Protein AF-A0A4V2SN33-F1 (afdb_monomer_lite)

Sequence (88 aa):
MRSTDSRPLALTVHQPWATLIVAGLKPFEWRTWEAPAWAQGRRVVIHASRLDPKAHVLDRLIAQIDCDLGTRGGEGLVVEPALRLLRD

Structure (mmCIF, N/CA/C/O backbone):
data_AF-A0A4V2SN33-F1
#
_entry.id   AF-A0A4V2SN33-F1
#
loop_
_atom_site.group_PDB
_atom_site.id
_atom_site.type_symbol
_atom_site.label_atom_id
_atom_site.label_alt_id
_atom_site.label_comp_id
_atom_site.label_asym_id
_atom_site.label_entity_id
_atom_site.label_seq_id
_atom_site.pdbx_PDB_ins_code
_atom_site.Cartn_x
_atom_site.Cartn_y
_atom_site.Cartn_z
_atom_site.occupancy
_atom_site.B_iso_or_equiv
_atom_site.auth_seq_id
_atom_site.auth_comp_id
_atom_site.auth_asym_id
_atom_site.auth_atom_id
_atom_site.pdbx_PDB_model_num
ATOM 1 N N . MET A 1 1 ? -13.411 -17.411 21.617 1.00 38.22 1 MET A N 1
ATOM 2 C CA . MET A 1 1 ? -14.685 -16.786 21.203 1.00 38.22 1 MET A CA 1
ATOM 3 C C . MET A 1 1 ? -14.452 -16.063 19.878 1.00 38.22 1 MET A C 1
ATOM 5 O O . MET A 1 1 ? -13.753 -15.060 19.872 1.00 38.22 1 MET A O 1
ATOM 9 N N . ARG A 1 2 ? -14.894 -16.619 18.738 1.00 52.25 2 ARG A N 1
ATOM 10 C CA . ARG A 1 2 ? -14.838 -15.923 17.436 1.00 52.25 2 ARG A CA 1
ATOM 11 C C . ARG A 1 2 ? -16.081 -15.043 17.335 1.00 52.25 2 ARG A C 1
ATOM 13 O O . ARG A 1 2 ? -17.186 -15.557 17.449 1.00 52.25 2 ARG A O 1
ATOM 20 N N . SER A 1 3 ? -15.875 -13.738 17.188 1.00 57.28 3 SER A N 1
ATOM 21 C CA . SER A 1 3 ? -16.945 -12.765 16.949 1.00 57.28 3 SER A CA 1
ATOM 22 C C . SER A 1 3 ? -17.719 -13.132 15.677 1.00 57.28 3 SER A C 1
ATOM 24 O O . SER A 1 3 ? -17.112 -13.518 14.678 1.00 57.28 3 SER A O 1
ATOM 26 N N . THR A 1 4 ? -19.046 -13.044 15.739 1.00 59.62 4 THR A N 1
ATOM 27 C CA . THR A 1 4 ? -20.006 -13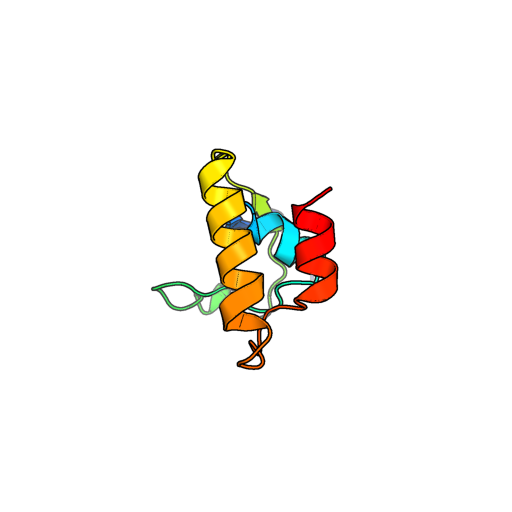.427 14.692 1.00 59.62 4 THR A CA 1
ATOM 28 C C . THR A 1 4 ? -20.231 -12.362 13.618 1.00 59.62 4 THR A C 1
ATOM 30 O O . THR A 1 4 ? -21.004 -12.607 12.695 1.00 59.62 4 THR A O 1
ATOM 33 N N . ASP A 1 5 ? -19.528 -11.227 13.649 1.00 60.28 5 ASP A N 1
ATOM 34 C CA . ASP A 1 5 ? -19.476 -10.333 12.489 1.00 60.28 5 ASP A CA 1
ATOM 35 C C . ASP A 1 5 ? -18.303 -10.733 11.584 1.00 60.28 5 ASP A C 1
ATOM 37 O O . ASP A 1 5 ? -17.132 -10.489 11.877 1.00 60.28 5 ASP A O 1
ATOM 41 N N . SER A 1 6 ? -18.626 -11.460 10.517 1.00 70.94 6 SER A N 1
ATOM 42 C CA . SER A 1 6 ? -17.669 -12.149 9.642 1.00 70.94 6 SER A CA 1
ATOM 43 C C . SER A 1 6 ? -17.300 -11.340 8.395 1.00 70.94 6 SER A C 1
ATOM 45 O O . SER A 1 6 ? -16.693 -11.875 7.465 1.00 70.94 6 SER A O 1
ATOM 47 N N . ARG A 1 7 ? -17.625 -10.042 8.361 1.00 82.50 7 ARG A N 1
ATOM 48 C CA . ARG A 1 7 ? -17.217 -9.172 7.254 1.00 82.50 7 ARG A CA 1
ATOM 49 C C . ARG A 1 7 ? -15.766 -8.731 7.448 1.00 82.50 7 ARG A C 1
ATOM 51 O O . ARG A 1 7 ? -15.433 -8.174 8.496 1.00 82.5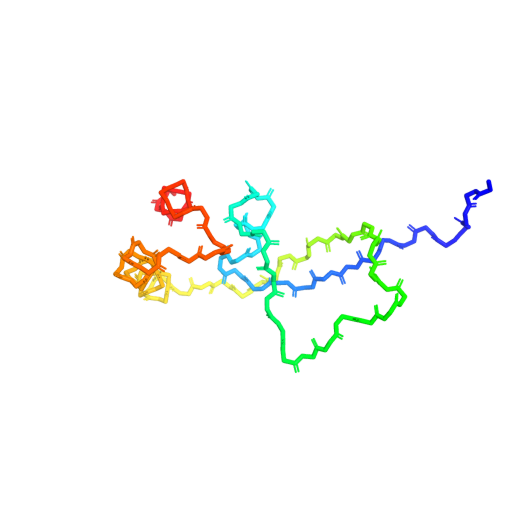0 7 ARG A O 1
ATOM 58 N N . PRO A 1 8 ? -14.881 -8.969 6.467 1.00 89.25 8 PRO A N 1
ATOM 59 C CA . PRO A 1 8 ? -13.514 -8.497 6.565 1.00 89.25 8 PRO A CA 1
ATOM 60 C C . PRO A 1 8 ? -13.484 -6.968 6.516 1.00 89.25 8 PRO A C 1
ATOM 62 O O . PRO A 1 8 ? -14.214 -6.340 5.748 1.00 89.25 8 PRO A O 1
ATOM 65 N N . LEU A 1 9 ? -12.592 -6.371 7.304 1.00 93.50 9 LEU A N 1
ATOM 66 C CA . LEU A 1 9 ? -12.216 -4.976 7.108 1.00 93.50 9 LEU A CA 1
ATOM 67 C C . LEU A 1 9 ? -11.533 -4.851 5.746 1.00 93.50 9 LEU A C 1
ATOM 69 O O . LEU A 1 9 ? -10.708 -5.696 5.403 1.00 93.50 9 LEU A O 1
ATOM 73 N N . ALA A 1 10 ? -11.853 -3.812 4.983 1.00 94.31 10 ALA A N 1
ATOM 74 C CA . ALA A 1 10 ? -11.284 -3.601 3.659 1.00 94.31 10 ALA A CA 1
ATOM 75 C C . ALA A 1 10 ? -10.705 -2.192 3.528 1.00 94.31 10 ALA A C 1
ATOM 77 O O . ALA A 1 10 ? -11.308 -1.219 3.981 1.00 94.31 10 ALA A O 1
ATOM 78 N N . LEU A 1 11 ? -9.553 -2.091 2.868 1.00 94.94 11 LEU A N 1
ATOM 79 C CA . LEU A 1 11 ? -8.931 -0.831 2.485 1.00 94.94 11 LEU A CA 1
ATOM 80 C C . LEU A 1 11 ? -8.860 -0.762 0.960 1.00 94.94 11 LEU A C 1
ATOM 82 O O . LEU A 1 11 ? -8.260 -1.625 0.320 1.00 94.94 11 LEU A O 1
ATOM 86 N N . THR A 1 12 ? -9.475 0.265 0.374 1.00 95.19 12 THR A N 1
ATOM 87 C CA . THR A 1 12 ? -9.367 0.501 -1.071 1.00 95.19 12 THR A CA 1
ATOM 88 C C . THR A 1 12 ? -8.058 1.209 -1.378 1.00 95.19 12 THR A C 1
ATOM 90 O O . THR A 1 12 ? -7.816 2.288 -0.836 1.00 95.19 12 THR A O 1
ATOM 93 N N . VAL A 1 13 ? -7.241 0.635 -2.259 1.00 94.00 13 VAL A N 1
ATOM 94 C CA . VAL A 1 13 ? -5.949 1.181 -2.700 1.00 94.00 13 VAL A CA 1
ATOM 95 C C . VAL A 1 13 ? -5.946 1.293 -4.228 1.00 94.00 13 VAL A C 1
ATOM 97 O O . VAL A 1 13 ? -6.451 0.411 -4.926 1.00 94.00 13 VAL A O 1
ATOM 100 N N . HIS A 1 14 ? -5.404 2.393 -4.753 1.00 91.50 14 HIS A N 1
ATOM 101 C CA . HIS A 1 14 ? -5.285 2.608 -6.196 1.00 91.50 14 HIS A CA 1
ATOM 102 C C . HIS A 1 14 ? -4.108 1.839 -6.793 1.00 91.50 14 HIS A C 1
ATOM 104 O O . HIS A 1 14 ? -3.080 1.655 -6.140 1.00 91.50 14 HIS A O 1
ATOM 110 N N . GLN A 1 15 ? -4.251 1.406 -8.045 1.00 90.62 15 GLN A N 1
ATOM 111 C CA . GLN A 1 15 ? -3.140 0.795 -8.762 1.00 90.62 15 GLN A CA 1
ATOM 112 C C . GLN A 1 15 ? -2.085 1.847 -9.147 1.00 90.62 15 GLN A C 1
ATOM 114 O O . GLN A 1 15 ? -2.438 3.008 -9.371 1.00 90.62 15 GLN A O 1
ATOM 119 N N . PRO A 1 16 ? -0.794 1.468 -9.185 1.00 90.94 16 PRO A N 1
ATOM 120 C CA . PRO A 1 16 ? -0.264 0.108 -8.993 1.00 90.94 16 PRO A CA 1
ATOM 121 C C . PRO A 1 16 ? 0.051 -0.276 -7.531 1.00 90.94 16 PRO A C 1
ATOM 123 O O . PRO A 1 16 ? 0.561 -1.360 -7.249 1.00 90.94 16 PRO A O 1
ATOM 126 N N . TRP A 1 17 ? -0.228 0.609 -6.572 1.00 90.94 17 TRP A N 1
ATOM 127 C CA . TRP A 1 17 ? 0.164 0.423 -5.173 1.00 90.94 17 TRP A CA 1
ATOM 128 C C . TRP A 1 17 ? -0.506 -0.773 -4.506 1.00 90.94 17 TRP A C 1
ATOM 130 O O . TRP A 1 17 ? 0.124 -1.430 -3.681 1.00 90.94 17 TRP A O 1
ATOM 140 N N . ALA A 1 18 ? -1.752 -1.081 -4.879 1.00 93.75 18 ALA A N 1
ATOM 141 C CA . ALA A 1 18 ? -2.459 -2.247 -4.362 1.00 93.75 18 ALA A CA 1
ATOM 142 C C . ALA A 1 18 ? -1.663 -3.530 -4.635 1.00 93.75 18 ALA A C 1
ATOM 144 O O . ALA A 1 18 ? -1.391 -4.271 -3.692 1.00 93.75 18 ALA A O 1
ATOM 145 N N . THR A 1 19 ? -1.222 -3.733 -5.884 1.00 92.31 19 THR A N 1
ATOM 146 C CA . THR A 1 19 ? -0.372 -4.863 -6.293 1.00 92.31 19 THR A CA 1
ATOM 147 C C . THR A 1 19 ? 0.925 -4.917 -5.486 1.00 92.31 19 THR A C 1
ATOM 149 O O . THR A 1 19 ? 1.287 -5.971 -4.968 1.00 92.31 19 THR A O 1
ATOM 152 N N . LEU A 1 20 ? 1.599 -3.780 -5.303 1.00 92.12 20 LEU A N 1
ATOM 153 C CA . LEU A 1 20 ? 2.856 -3.730 -4.551 1.00 92.12 20 LEU A CA 1
ATOM 154 C C . LEU A 1 20 ? 2.682 -4.079 -3.065 1.00 92.12 20 LEU A C 1
ATOM 156 O O . LEU A 1 20 ? 3.560 -4.714 -2.484 1.00 92.12 20 LEU A O 1
ATOM 160 N N . ILE A 1 21 ? 1.560 -3.705 -2.447 1.00 93.62 21 ILE A N 1
ATOM 161 C CA . ILE A 1 21 ? 1.260 -4.056 -1.051 1.00 93.62 21 ILE A CA 1
ATOM 162 C C . ILE A 1 21 ? 1.041 -5.564 -0.914 1.00 93.62 21 ILE A C 1
ATOM 164 O O . ILE A 1 21 ? 1.665 -6.190 -0.059 1.00 93.62 21 ILE A O 1
ATOM 168 N N . VAL A 1 22 ? 0.192 -6.174 -1.756 1.00 93.94 22 VAL A N 1
ATOM 169 C CA . VAL A 1 22 ? -0.050 -7.629 -1.671 1.00 93.94 22 VAL A CA 1
ATOM 170 C C . VAL A 1 22 ? 1.173 -8.460 -2.060 1.00 93.94 22 VAL A C 1
ATOM 172 O O . VAL A 1 22 ? 1.332 -9.560 -1.538 1.00 93.94 22 VAL A O 1
ATOM 175 N N . ALA A 1 23 ? 2.068 -7.928 -2.896 1.00 93.25 23 ALA A N 1
ATOM 176 C CA . ALA A 1 23 ? 3.361 -8.540 -3.202 1.00 93.25 23 ALA A CA 1
ATOM 177 C C . ALA A 1 23 ? 4.404 -8.387 -2.071 1.00 93.25 23 ALA A C 1
ATOM 179 O O . ALA A 1 23 ? 5.506 -8.917 -2.181 1.00 93.25 23 ALA A O 1
ATOM 180 N N . GLY A 1 24 ? 4.091 -7.655 -0.992 1.00 90.62 24 GLY A N 1
ATOM 181 C CA . GLY A 1 24 ? 5.023 -7.390 0.111 1.00 90.62 24 GLY A CA 1
ATOM 182 C C . GLY A 1 24 ? 6.124 -6.380 -0.229 1.00 90.62 24 GLY A C 1
ATOM 183 O O . GLY A 1 24 ? 7.093 -6.245 0.512 1.00 90.62 24 GLY A O 1
ATOM 184 N N . LEU A 1 25 ? 5.980 -5.663 -1.344 1.00 90.69 25 LEU A N 1
ATOM 185 C CA . LEU A 1 25 ? 6.974 -4.726 -1.863 1.00 90.69 25 LEU A CA 1
ATOM 186 C C . LEU A 1 25 ? 6.741 -3.304 -1.358 1.00 90.69 25 LEU A C 1
ATOM 188 O O . LEU A 1 25 ? 7.672 -2.509 -1.354 1.00 90.69 25 LEU A O 1
ATOM 192 N N . LYS A 1 26 ? 5.527 -2.992 -0.896 1.00 89.38 26 LYS A N 1
ATOM 193 C CA . LYS A 1 26 ? 5.160 -1.723 -0.257 1.00 89.38 26 LYS A CA 1
ATOM 194 C C . LYS A 1 26 ? 4.641 -1.979 1.168 1.00 89.38 26 LYS A C 1
ATOM 196 O O . LYS A 1 26 ? 3.441 -2.189 1.340 1.00 89.38 26 LYS A O 1
ATOM 201 N N . PRO A 1 27 ? 5.510 -1.985 2.196 1.00 87.19 27 PRO A N 1
ATOM 202 C CA . PRO A 1 27 ? 5.104 -2.259 3.580 1.00 87.19 27 PRO A CA 1
ATOM 203 C C . PRO A 1 27 ? 4.258 -1.154 4.236 1.00 87.19 27 PRO A C 1
ATOM 205 O O . PRO A 1 27 ? 3.535 -1.441 5.188 1.00 87.19 27 PRO A O 1
ATOM 208 N N . PHE A 1 28 ? 4.312 0.088 3.740 1.00 88.69 28 PHE A N 1
ATOM 209 C CA . PHE A 1 28 ? 3.580 1.223 4.316 1.00 88.69 28 PHE A CA 1
ATO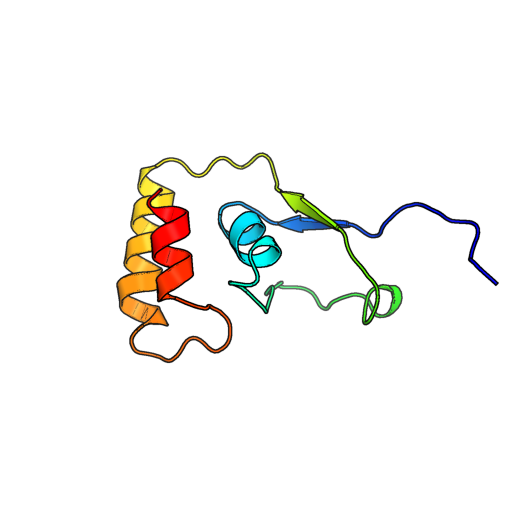M 210 C C . PHE A 1 28 ? 2.582 1.819 3.326 1.00 88.69 28 PHE A C 1
ATOM 212 O O . PHE A 1 28 ? 2.915 2.055 2.163 1.00 88.69 28 PHE A O 1
ATOM 219 N N . GLU A 1 29 ? 1.376 2.127 3.801 1.00 89.38 29 GLU A N 1
ATOM 220 C CA . GLU A 1 29 ? 0.334 2.822 3.045 1.00 89.38 29 GLU A CA 1
ATOM 221 C C . GLU A 1 29 ? 0.07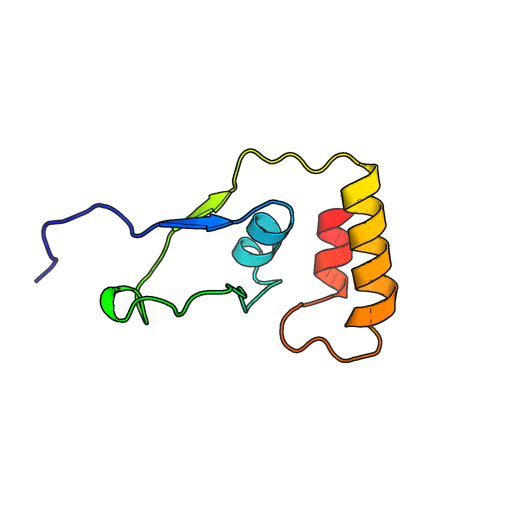8 4.199 3.664 1.00 89.38 29 GLU A C 1
ATOM 223 O O . GLU A 1 29 ? -0.410 4.305 4.788 1.00 89.38 29 GLU A O 1
ATOM 228 N N . TRP A 1 30 ? 0.417 5.261 2.928 1.00 90.19 30 TRP A N 1
ATOM 229 C CA . TRP A 1 30 ? 0.257 6.637 3.396 1.00 90.19 30 TRP A CA 1
ATOM 230 C C . TRP A 1 30 ? -1.132 7.168 3.055 1.00 90.19 30 TRP A C 1
ATOM 232 O O . TRP A 1 30 ? -1.606 7.043 1.925 1.00 90.19 30 TRP A O 1
ATOM 242 N N . ARG A 1 31 ? -1.777 7.795 4.038 1.00 90.19 31 ARG A N 1
ATOM 243 C CA . ARG A 1 31 ? -3.090 8.429 3.909 1.00 90.19 31 ARG A CA 1
ATOM 244 C C . ARG A 1 31 ? -3.055 9.805 4.556 1.00 90.19 31 ARG A C 1
ATOM 246 O O . ARG A 1 31 ? -2.279 10.052 5.469 1.00 90.19 31 ARG A O 1
ATOM 253 N N . THR A 1 32 ? -3.920 10.696 4.085 1.00 95.19 32 THR A N 1
ATOM 254 C CA . THR A 1 32 ? -4.120 12.029 4.677 1.00 95.19 32 THR A CA 1
ATOM 255 C C . THR A 1 32 ? -4.892 11.983 5.997 1.00 95.19 32 THR A C 1
ATOM 257 O O . THR A 1 32 ? -5.064 13.009 6.645 1.00 95.19 32 THR A O 1
ATOM 260 N N . TRP A 1 33 ? -5.374 10.803 6.382 1.00 94.19 33 TRP A N 1
ATOM 261 C CA . TRP A 1 33 ? -6.145 10.548 7.588 1.00 94.19 33 TRP A CA 1
ATOM 262 C C . TRP A 1 33 ? -5.493 9.434 8.405 1.00 94.19 33 TRP A C 1
ATOM 264 O O . TRP A 1 33 ? -4.849 8.536 7.861 1.00 94.19 33 TRP A O 1
ATOM 274 N N . GLU A 1 34 ? -5.683 9.498 9.719 1.00 93.44 34 GLU A N 1
ATOM 275 C CA . GLU A 1 34 ? -5.170 8.504 10.655 1.00 93.44 34 GLU A CA 1
ATOM 276 C C . GLU A 1 34 ? -5.969 7.200 10.575 1.00 93.44 34 GLU A C 1
ATOM 278 O O . GLU A 1 34 ? -7.201 7.210 10.509 1.00 93.44 34 GLU A O 1
ATOM 283 N N . ALA A 1 35 ? -5.272 6.064 10.622 1.00 92.88 35 ALA A N 1
ATOM 284 C CA . ALA A 1 35 ? -5.913 4.760 10.703 1.00 92.88 35 ALA A CA 1
ATOM 285 C C . ALA A 1 35 ? -6.837 4.688 11.936 1.00 92.88 35 ALA A C 1
ATOM 287 O O . ALA A 1 35 ? -6.347 4.833 13.058 1.00 92.88 35 ALA A O 1
ATOM 288 N N . PRO A 1 36 ? -8.146 4.415 11.773 1.00 93.56 36 PRO A N 1
ATOM 289 C CA . PRO A 1 36 ? -9.065 4.353 12.901 1.00 93.56 36 PRO A CA 1
ATOM 290 C C . PRO A 1 36 ? -8.614 3.331 13.949 1.00 93.56 36 PRO A C 1
ATOM 292 O O . PRO A 1 36 ? -8.245 2.210 13.595 1.00 93.56 36 PRO A O 1
ATOM 295 N N . ALA A 1 37 ? -8.712 3.674 15.237 1.00 95.25 37 ALA A N 1
ATOM 296 C CA . ALA A 1 37 ? -8.236 2.826 16.337 1.00 95.25 37 ALA A CA 1
ATOM 297 C C . ALA A 1 37 ? -8.808 1.394 16.303 1.00 95.25 37 ALA A C 1
ATOM 299 O O . ALA A 1 37 ? -8.114 0.430 16.612 1.00 95.25 37 ALA A O 1
ATOM 300 N N . TRP A 1 38 ? -10.057 1.226 15.855 1.00 92.25 38 TRP A N 1
ATOM 301 C CA . TRP A 1 38 ? -10.701 -0.088 15.738 1.00 92.25 38 TRP A CA 1
ATOM 302 C C . TRP A 1 38 ? -10.111 -0.988 14.632 1.00 92.25 38 TRP A C 1
ATOM 304 O O . TRP A 1 38 ? -10.348 -2.201 14.647 1.00 92.25 38 TRP A O 1
ATOM 314 N N . ALA A 1 39 ? -9.371 -0.417 13.675 1.00 92.00 39 ALA A N 1
ATOM 315 C CA . ALA A 1 39 ? -8.747 -1.117 12.550 1.00 92.00 39 ALA A CA 1
ATOM 316 C C . ALA A 1 39 ? -7.274 -1.479 12.805 1.00 92.00 39 ALA A C 1
ATOM 318 O O . ALA A 1 39 ? -6.741 -2.384 12.161 1.00 92.00 39 ALA A O 1
ATOM 319 N N . GLN A 1 40 ? -6.608 -0.789 13.731 1.00 93.19 40 GLN A N 1
ATOM 320 C CA . GLN A 1 40 ? -5.188 -0.991 14.021 1.00 93.19 40 GLN A CA 1
ATOM 321 C C . GLN A 1 40 ? -4.936 -2.401 14.592 1.00 93.19 40 GLN A C 1
ATOM 323 O O . GLN A 1 40 ? -5.712 -2.913 15.397 1.00 93.19 40 GLN A O 1
ATOM 328 N N . GLY A 1 41 ? -3.873 -3.072 14.132 1.00 92.62 41 GLY A N 1
ATOM 329 C CA . GLY A 1 41 ? -3.539 -4.449 14.536 1.00 92.62 41 GLY A CA 1
ATOM 330 C C . GLY A 1 41 ? -4.493 -5.536 14.013 1.00 92.62 41 GLY A C 1
ATOM 331 O O . GLY A 1 41 ? -4.365 -6.706 14.379 1.00 92.62 41 GLY A O 1
ATOM 332 N N . ARG A 1 42 ? -5.462 -5.185 13.157 1.00 92.38 42 ARG A N 1
ATOM 333 C CA . ARG A 1 42 ? -6.429 -6.121 12.567 1.00 92.38 42 ARG A CA 1
ATOM 334 C C . ARG A 1 42 ? -6.002 -6.523 11.158 1.00 92.38 42 ARG A C 1
ATOM 336 O O . ARG A 1 42 ? -5.335 -5.776 10.450 1.00 92.38 42 ARG A O 1
ATOM 343 N N . ARG A 1 43 ? -6.449 -7.702 10.716 1.00 93.38 43 ARG A N 1
ATOM 344 C CA . ARG A 1 43 ? -6.307 -8.107 9.311 1.00 93.38 43 ARG A CA 1
ATOM 345 C C . ARG A 1 43 ? -7.290 -7.317 8.455 1.00 93.38 43 ARG A C 1
ATOM 347 O O . ARG A 1 43 ? -8.486 -7.306 8.747 1.00 93.38 43 ARG A O 1
ATOM 354 N N . VAL A 1 44 ? -6.773 -6.718 7.390 1.00 93.50 44 VAL A N 1
ATOM 355 C CA . VAL A 1 44 ? -7.550 -6.017 6.367 1.00 93.50 44 VAL A CA 1
ATOM 356 C C . VAL A 1 44 ? -7.371 -6.707 5.019 1.00 93.50 44 VAL A C 1
ATOM 358 O O . VAL A 1 44 ? -6.326 -7.295 4.744 1.00 93.50 44 VAL A O 1
ATOM 361 N N . VAL A 1 45 ? -8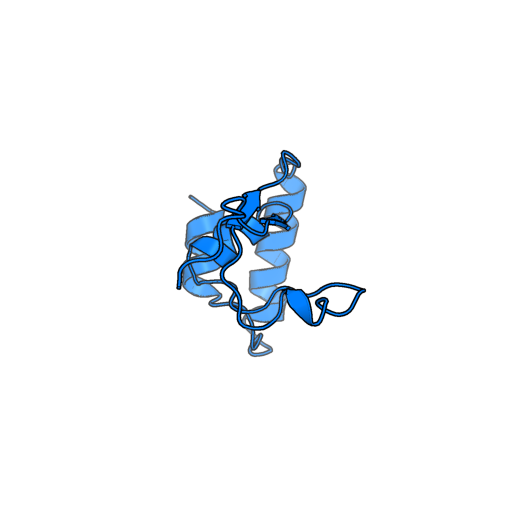.395 -6.645 4.181 1.00 95.69 45 VAL A N 1
ATOM 362 C CA . VAL A 1 45 ? -8.334 -7.024 2.770 1.00 95.69 45 VAL A CA 1
ATOM 363 C C . VAL A 1 45 ? -7.990 -5.783 1.953 1.00 95.69 45 VAL A C 1
ATOM 365 O O . VAL A 1 45 ? -8.528 -4.703 2.201 1.00 95.69 45 VAL A O 1
ATOM 368 N N . ILE A 1 46 ? -7.116 -5.933 0.960 1.00 95.81 46 ILE A N 1
ATOM 369 C CA . ILE A 1 46 ? -6.840 -4.874 -0.012 1.00 95.81 46 ILE A CA 1
ATOM 370 C C . ILE A 1 46 ? -7.838 -5.000 -1.161 1.00 95.81 46 ILE A C 1
ATOM 372 O O . ILE A 1 46 ? -7.848 -5.994 -1.883 1.00 95.81 46 ILE A O 1
ATOM 376 N N . HIS A 1 47 ? -8.680 -3.985 -1.328 1.00 95.00 47 HIS A N 1
ATOM 377 C CA . HIS A 1 47 ? -9.524 -3.835 -2.506 1.00 95.00 47 HIS A CA 1
ATOM 378 C C . HIS A 1 47 ? -8.780 -2.967 -3.527 1.00 95.00 47 HIS A C 1
ATOM 380 O O . HIS A 1 47 ? -8.586 -1.768 -3.316 1.00 95.00 47 HIS A O 1
ATOM 386 N N . ALA A 1 48 ? -8.339 -3.573 -4.628 1.00 93.88 48 ALA A N 1
ATOM 387 C CA . ALA A 1 48 ? -7.728 -2.834 -5.724 1.00 93.88 48 ALA A CA 1
ATOM 388 C C . ALA A 1 48 ? -8.812 -2.046 -6.468 1.00 93.88 48 ALA A C 1
ATOM 390 O O . ALA A 1 48 ? -9.724 -2.625 -7.057 1.00 93.88 48 ALA A O 1
ATOM 391 N N . SER A 1 49 ? -8.731 -0.715 -6.435 1.00 89.75 49 SER A N 1
ATOM 392 C CA . SER A 1 49 ? -9.682 0.116 -7.173 1.00 89.75 49 SER A CA 1
ATOM 393 C C . SER A 1 49 ? -9.563 -0.141 -8.680 1.00 89.75 49 SER A C 1
ATOM 395 O O . SER A 1 49 ? -8.451 -0.320 -9.177 1.00 89.75 49 SER A O 1
ATOM 397 N N . ARG A 1 50 ? -10.664 0.001 -9.424 1.00 83.06 50 ARG A N 1
ATOM 398 C CA . ARG A 1 50 ? -10.696 -0.077 -10.899 1.00 83.06 50 ARG A CA 1
ATOM 399 C C . ARG A 1 50 ? -10.014 1.111 -11.609 1.00 83.06 50 ARG A C 1
ATOM 401 O O . ARG A 1 50 ? -10.272 1.357 -12.782 1.00 83.06 50 ARG A O 1
ATOM 408 N N . LEU A 1 51 ? -9.208 1.903 -10.905 1.00 73.50 51 LEU A N 1
ATOM 409 C CA . LEU A 1 51 ? -8.474 2.996 -11.524 1.00 73.50 51 LEU A CA 1
ATOM 410 C C . LEU A 1 51 ? -7.296 2.386 -12.281 1.00 73.50 51 LEU A C 1
ATOM 412 O O . LEU A 1 51 ? -6.254 2.120 -11.691 1.00 73.50 51 LEU A O 1
ATOM 416 N N . ASP A 1 52 ? -7.530 2.087 -13.556 1.00 69.00 52 ASP A N 1
ATOM 417 C CA . ASP A 1 52 ? -6.518 1.568 -14.466 1.00 69.00 52 ASP A CA 1
ATOM 418 C C . ASP A 1 52 ? -5.575 2.723 -14.830 1.00 69.00 52 ASP A C 1
ATOM 420 O O . ASP A 1 52 ? -6.018 3.703 -15.452 1.00 69.00 52 ASP A O 1
ATOM 424 N N . PRO A 1 53 ? -4.316 2.716 -14.360 1.00 68.69 53 PRO A N 1
ATOM 425 C CA . PRO A 1 53 ? -3.392 3.775 -14.705 1.00 68.69 53 PRO A CA 1
ATOM 426 C C . PRO A 1 53 ? -3.171 3.738 -16.217 1.00 68.69 53 PRO A C 1
ATOM 428 O O . PRO A 1 53 ? -2.731 2.739 -16.777 1.00 68.69 53 PRO A O 1
ATOM 431 N N . LYS A 1 54 ? -3.454 4.852 -16.902 1.00 79.75 54 LYS A N 1
ATOM 432 C CA . LYS A 1 54 ? -3.054 5.000 -18.308 1.00 79.75 54 LYS A CA 1
ATOM 433 C C . LYS A 1 54 ? -1.547 4.740 -18.406 1.00 79.75 54 LYS A C 1
ATOM 435 O O . LYS A 1 54 ? -0.815 5.230 -17.552 1.00 79.75 54 LYS A O 1
ATOM 440 N N . ALA A 1 55 ? -1.089 4.055 -19.455 1.00 77.62 55 ALA A N 1
ATOM 441 C CA . ALA A 1 55 ? 0.311 3.630 -19.601 1.00 77.62 55 ALA A CA 1
ATOM 442 C C . ALA A 1 55 ? 1.336 4.735 -19.261 1.00 77.62 55 ALA A C 1
ATOM 444 O O . ALA A 1 55 ? 2.179 4.547 -18.396 1.00 77.62 55 ALA A O 1
ATOM 445 N N . HIS A 1 56 ? 1.157 5.949 -19.793 1.00 79.06 56 HIS A N 1
ATOM 446 C CA . HIS A 1 56 ? 2.052 7.083 -19.510 1.00 79.06 56 HIS A CA 1
ATOM 447 C C . HIS A 1 56 ? 2.119 7.510 -18.027 1.00 79.06 56 HIS A C 1
ATOM 449 O O . HIS A 1 56 ? 3.099 8.118 -17.598 1.00 79.06 56 HIS A O 1
ATOM 455 N N . VAL A 1 57 ? 1.068 7.253 -17.239 1.00 81.44 57 VAL A N 1
ATOM 456 C CA . VAL A 1 57 ? 1.050 7.506 -15.789 1.00 81.44 57 VAL A CA 1
ATOM 457 C C . VAL A 1 57 ? 1.890 6.458 -15.069 1.00 81.44 57 VAL A C 1
ATOM 459 O O . VAL A 1 57 ? 2.640 6.812 -14.160 1.00 81.44 57 VAL A O 1
ATOM 462 N N . LEU A 1 58 ? 1.791 5.195 -15.491 1.00 83.88 58 LEU A N 1
ATOM 463 C CA . LEU A 1 58 ? 2.617 4.114 -14.967 1.00 83.88 58 LEU A CA 1
ATOM 464 C C . LEU A 1 58 ? 4.091 4.331 -15.330 1.00 83.88 58 LEU A C 1
ATOM 466 O O . LEU A 1 58 ? 4.931 4.261 -14.442 1.00 83.88 58 LEU A O 1
ATOM 470 N N . ASP A 1 59 ? 4.394 4.712 -16.572 1.00 84.94 59 ASP A N 1
ATOM 471 C CA . ASP A 1 59 ? 5.760 5.007 -17.026 1.00 84.94 59 ASP A CA 1
ATOM 472 C C . ASP A 1 59 ? 6.394 6.144 -16.221 1.00 84.94 59 ASP A C 1
ATOM 474 O O . ASP A 1 59 ? 7.528 6.036 -15.752 1.00 84.94 59 ASP A O 1
ATOM 478 N N . ARG A 1 60 ? 5.643 7.235 -16.001 1.00 85.44 60 ARG A N 1
ATOM 479 C CA . ARG A 1 60 ? 6.101 8.343 -15.153 1.00 85.44 60 ARG A CA 1
ATOM 480 C C . ARG A 1 60 ? 6.355 7.868 -13.725 1.00 85.44 60 ARG A C 1
ATOM 482 O O . ARG A 1 60 ? 7.336 8.284 -13.118 1.00 85.44 60 ARG A O 1
ATOM 489 N N . LEU A 1 61 ? 5.476 7.030 -13.181 1.00 82.94 61 LEU A N 1
ATOM 490 C CA . LEU A 1 61 ? 5.632 6.505 -11.831 1.00 82.94 61 LEU A CA 1
ATOM 491 C C . LEU A 1 61 ? 6.848 5.576 -11.716 1.00 82.94 61 LEU A C 1
ATOM 493 O O . LEU A 1 61 ? 7.595 5.677 -10.750 1.00 82.94 61 LEU A O 1
ATOM 497 N N . ILE A 1 62 ? 7.073 4.714 -12.705 1.00 84.88 62 ILE A N 1
ATOM 498 C CA . ILE A 1 62 ? 8.256 3.857 -12.798 1.00 84.88 62 ILE A CA 1
ATOM 499 C C . ILE A 1 62 ? 9.515 4.722 -12.830 1.00 84.88 62 ILE A C 1
ATOM 501 O O . ILE A 1 62 ? 10.401 4.512 -12.009 1.00 84.88 62 ILE A O 1
ATOM 505 N N . ALA A 1 63 ? 9.563 5.737 -13.699 1.00 83.12 63 ALA A N 1
ATOM 506 C CA . ALA A 1 63 ? 10.694 6.661 -13.784 1.00 83.12 63 ALA A CA 1
ATOM 507 C C . ALA A 1 63 ? 10.935 7.409 -12.461 1.00 83.12 63 ALA A C 1
ATOM 509 O O . ALA A 1 63 ? 12.075 7.601 -12.049 1.00 83.12 63 ALA A O 1
ATOM 510 N N . GLN A 1 64 ? 9.861 7.790 -11.767 1.00 81.31 64 GLN A N 1
ATOM 511 C CA . GLN A 1 64 ? 9.926 8.432 -10.457 1.00 81.31 64 GLN A CA 1
ATOM 512 C C . GLN A 1 64 ? 10.496 7.493 -9.380 1.00 81.31 64 GLN A C 1
ATOM 514 O O . GLN A 1 64 ? 11.315 7.916 -8.568 1.00 81.31 64 GLN A O 1
ATOM 519 N N . ILE A 1 65 ? 10.072 6.225 -9.358 1.00 79.19 65 ILE A N 1
ATOM 520 C CA . ILE A 1 65 ? 10.594 5.209 -8.431 1.00 79.19 65 ILE A CA 1
ATOM 521 C C . ILE A 1 65 ? 12.086 4.960 -8.703 1.00 79.19 65 ILE A C 1
ATOM 523 O O . ILE A 1 65 ? 12.875 4.917 -7.759 1.00 79.19 65 ILE A O 1
ATOM 527 N N . ASP A 1 66 ? 12.455 4.844 -9.980 1.00 79.12 66 ASP A N 1
ATOM 528 C CA . ASP A 1 66 ? 13.823 4.606 -10.459 1.00 79.12 66 ASP A CA 1
ATOM 529 C C . ASP A 1 66 ? 14.765 5.770 -10.085 1.00 79.12 66 ASP A C 1
ATOM 531 O O . ASP A 1 66 ? 15.850 5.563 -9.546 1.00 79.12 66 ASP A O 1
ATOM 535 N N . CYS A 1 67 ? 14.314 7.016 -10.277 1.00 70.75 67 CYS A N 1
ATOM 536 C CA . CYS A 1 67 ? 15.101 8.223 -10.007 1.00 70.75 67 CYS A CA 1
ATOM 537 C C . CYS A 1 67 ? 15.218 8.557 -8.506 1.00 70.75 67 CYS A C 1
ATOM 539 O O . CYS A 1 67 ? 16.321 8.798 -8.004 1.00 70.75 67 CYS A O 1
ATOM 541 N N . ASP A 1 68 ? 14.096 8.561 -7.772 1.00 63.12 68 ASP A N 1
ATOM 542 C CA . ASP A 1 68 ? 14.022 9.227 -6.462 1.00 63.12 68 ASP A CA 1
ATOM 543 C C . ASP A 1 68 ? 14.025 8.269 -5.262 1.00 63.12 68 ASP A C 1
ATOM 545 O O . ASP A 1 68 ? 14.487 8.644 -4.181 1.00 63.12 68 ASP A O 1
ATOM 549 N N . LEU A 1 69 ? 13.520 7.036 -5.411 1.00 59.44 69 LEU A N 1
ATOM 550 C CA . LEU A 1 69 ? 13.462 6.062 -4.307 1.00 59.44 69 LEU A CA 1
ATOM 551 C C . LEU A 1 69 ? 14.691 5.146 -4.254 1.00 59.44 69 LEU A C 1
ATOM 553 O O . LEU A 1 69 ? 15.025 4.666 -3.168 1.00 59.44 69 LEU A O 1
ATOM 557 N N . GLY A 1 70 ? 15.385 4.952 -5.382 1.00 55.00 70 GLY A N 1
ATOM 558 C CA . GLY A 1 70 ? 16.652 4.212 -5.455 1.00 55.00 70 GLY A CA 1
ATOM 559 C C . GLY A 1 70 ? 17.841 4.949 -4.823 1.00 55.00 70 GLY A C 1
ATOM 560 O O . GLY A 1 70 ? 18.748 4.313 -4.294 1.00 55.00 70 GLY A O 1
ATOM 561 N N . THR A 1 71 ? 17.822 6.287 -4.804 1.00 49.03 71 THR A N 1
ATOM 562 C CA . THR A 1 71 ? 18.906 7.129 -4.258 1.00 49.03 71 THR A CA 1
ATOM 563 C C . THR A 1 71 ? 18.683 7.575 -2.811 1.00 49.03 71 THR A C 1
ATOM 565 O O . THR A 1 71 ? 19.655 7.788 -2.088 1.00 49.03 71 THR A O 1
ATOM 568 N N . ARG A 1 72 ? 17.428 7.711 -2.357 1.00 49.12 72 ARG A N 1
ATOM 569 C CA . ARG A 1 72 ? 17.102 8.187 -0.997 1.00 49.12 72 ARG A CA 1
ATOM 570 C C . ARG A 1 72 ? 16.848 7.092 0.036 1.00 49.12 72 ARG A C 1
ATOM 572 O O . ARG A 1 72 ? 16.593 7.432 1.183 1.00 49.12 72 ARG A O 1
ATOM 579 N N . GLY A 1 73 ? 16.911 5.813 -0.343 1.00 49.06 73 GLY A N 1
ATOM 580 C CA . GLY A 1 73 ? 16.531 4.724 0.556 1.00 49.06 73 GLY A CA 1
ATOM 581 C C . GLY A 1 73 ? 15.086 4.911 1.006 1.00 49.06 73 GLY A C 1
ATOM 582 O O . GLY A 1 73 ? 14.823 5.233 2.159 1.00 49.06 73 GLY A O 1
ATOM 583 N N . GLY A 1 74 ? 14.137 4.794 0.076 1.00 54.09 74 GLY A N 1
ATOM 584 C CA . GLY A 1 74 ? 12.722 4.880 0.420 1.00 54.09 74 GLY A CA 1
ATOM 585 C C . GLY A 1 74 ? 12.369 3.794 1.432 1.00 54.09 74 GLY A C 1
ATOM 586 O O . GLY A 1 74 ? 12.162 2.651 1.039 1.00 54.09 74 GLY A O 1
ATOM 587 N N . GLU A 1 75 ? 12.260 4.148 2.714 1.00 58.31 75 GLU A N 1
ATOM 588 C CA . GLU A 1 75 ? 12.015 3.229 3.841 1.00 58.31 75 GLU A CA 1
ATOM 589 C C . GLU A 1 75 ? 10.720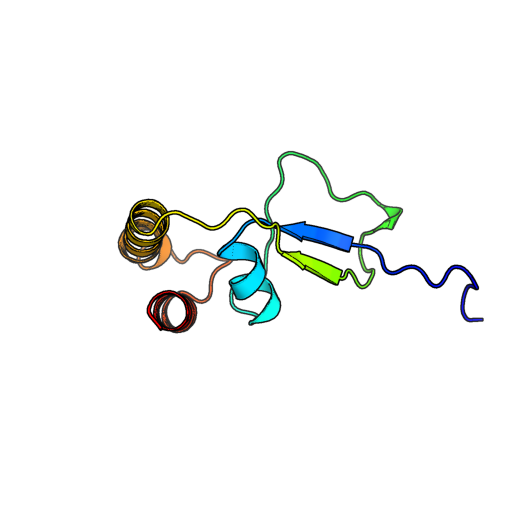 2.400 3.708 1.00 58.31 75 GLU A C 1
ATOM 591 O O . GLU A 1 75 ? 10.416 1.576 4.562 1.00 58.31 75 GLU A O 1
ATOM 596 N N . GLY A 1 76 ? 9.952 2.575 2.627 1.00 68.44 76 GLY A N 1
ATOM 597 C CA . GLY A 1 76 ? 8.697 1.881 2.386 1.00 68.44 76 GLY A CA 1
ATOM 598 C C . GLY A 1 76 ? 8.472 1.301 0.996 1.00 68.44 76 GLY A C 1
ATOM 599 O O . GLY A 1 76 ? 7.311 1.033 0.679 1.00 68.44 76 GLY A O 1
ATOM 600 N N . LEU A 1 77 ? 9.512 1.095 0.178 1.00 80.56 77 LEU A N 1
ATOM 601 C CA . LEU A 1 77 ? 9.392 0.324 -1.067 1.00 80.56 77 LEU A CA 1
ATOM 602 C C . LEU A 1 77 ? 10.618 -0.568 -1.315 1.00 80.56 77 LEU A C 1
ATOM 604 O O . LEU A 1 77 ? 11.753 -0.104 -1.290 1.00 80.56 77 LEU A O 1
ATOM 608 N N . VAL A 1 78 ? 10.389 -1.840 -1.638 1.00 82.50 78 VAL A N 1
ATOM 609 C CA . VAL A 1 78 ? 11.424 -2.760 -2.126 1.00 82.50 78 VAL A CA 1
ATOM 610 C C . VAL A 1 78 ? 11.589 -2.525 -3.632 1.00 82.50 78 VAL A C 1
ATOM 612 O O . VAL A 1 78 ? 10.893 -3.128 -4.448 1.00 82.50 78 VAL A O 1
ATOM 615 N N . VAL A 1 79 ? 12.464 -1.576 -3.981 1.00 81.25 79 VAL A N 1
ATOM 616 C CA . VAL A 1 79 ? 12.525 -0.925 -5.304 1.00 81.25 79 VAL A CA 1
ATOM 617 C C . VAL A 1 79 ? 12.756 -1.904 -6.459 1.00 81.25 79 VAL A C 1
ATOM 619 O O . VAL A 1 79 ? 11.937 -1.955 -7.370 1.00 81.25 79 VAL A O 1
ATOM 622 N N . GLU A 1 80 ? 13.818 -2.712 -6.424 1.00 85.00 80 GLU A N 1
ATOM 623 C CA . GLU A 1 80 ? 14.195 -3.579 -7.556 1.00 85.00 80 GLU A CA 1
ATOM 624 C C . GLU A 1 80 ? 13.105 -4.599 -7.947 1.00 85.00 80 GLU A C 1
ATOM 626 O O . GLU A 1 80 ? 12.691 -4.629 -9.109 1.00 85.00 80 GLU A O 1
ATOM 631 N N . PRO A 1 81 ? 12.557 -5.412 -7.022 1.00 87.00 81 PRO A N 1
ATOM 632 C CA . PRO A 1 81 ? 11.459 -6.313 -7.358 1.00 87.00 81 PRO A CA 1
ATOM 633 C C . PRO A 1 81 ? 10.165 -5.571 -7.717 1.00 87.00 81 PRO A C 1
ATOM 635 O O . PRO A 1 81 ? 9.399 -6.073 -8.535 1.00 87.00 81 PRO A O 1
ATOM 638 N N . ALA A 1 82 ? 9.918 -4.383 -7.145 1.00 86.06 82 ALA A N 1
ATOM 639 C CA . ALA A 1 82 ? 8.759 -3.567 -7.508 1.00 86.06 82 ALA A CA 1
ATOM 640 C C . ALA A 1 82 ? 8.850 -3.101 -8.961 1.00 86.06 82 ALA A C 1
ATOM 642 O O . ALA A 1 82 ? 7.890 -3.256 -9.707 1.00 86.06 82 ALA A O 1
ATOM 643 N N . LEU A 1 83 ? 10.007 -2.593 -9.386 1.00 87.25 83 LEU A N 1
ATOM 644 C CA . LEU A 1 83 ? 10.223 -2.164 -10.763 1.00 87.25 83 LEU A CA 1
ATOM 645 C C . LEU A 1 83 ? 10.076 -3.317 -11.756 1.00 87.25 83 LEU A C 1
ATOM 647 O O . LEU A 1 83 ? 9.510 -3.100 -12.821 1.00 87.25 83 LEU A O 1
ATOM 651 N N . ARG A 1 84 ? 10.533 -4.528 -11.413 1.00 88.38 84 ARG A N 1
ATOM 652 C CA . ARG A 1 84 ? 10.312 -5.721 -12.251 1.00 88.38 84 ARG A CA 1
ATOM 653 C C . ARG A 1 84 ? 8.824 -6.022 -12.400 1.00 88.38 84 ARG A C 1
ATOM 655 O O . ARG A 1 84 ? 8.327 -6.049 -13.515 1.00 88.38 84 ARG A O 1
ATOM 662 N N . LEU A 1 85 ? 8.103 -6.112 -11.282 1.00 88.31 85 LEU A N 1
ATOM 663 C CA . LEU A 1 85 ? 6.672 -6.425 -11.280 1.00 88.31 85 LEU A CA 1
ATOM 664 C C . LEU A 1 85 ? 5.815 -5.394 -12.032 1.00 88.31 85 LEU A C 1
ATOM 666 O O . LEU A 1 85 ? 4.751 -5.737 -12.528 1.00 88.31 85 LEU A O 1
ATOM 670 N N . LEU A 1 86 ? 6.235 -4.126 -12.079 1.00 87.00 86 LEU A N 1
ATOM 671 C CA . LEU A 1 86 ? 5.515 -3.072 -12.804 1.00 87.00 86 LEU A CA 1
ATOM 672 C C . LEU A 1 86 ? 5.846 -3.004 -14.300 1.00 87.00 86 LEU A C 1
ATOM 674 O O . LEU A 1 86 ? 5.152 -2.294 -15.025 1.00 87.00 86 LEU A O 1
ATOM 678 N N . ARG A 1 87 ? 6.925 -3.662 -14.736 1.00 86.00 87 ARG A N 1
ATOM 679 C CA . ARG A 1 87 ? 7.375 -3.693 -16.135 1.00 86.00 87 ARG A CA 1
ATOM 680 C C . ARG A 1 87 ? 6.943 -4.968 -16.873 1.00 86.00 87 ARG A C 1
ATOM 682 O O . ARG A 1 87 ? 6.988 -4.953 -18.101 1.00 86.00 87 ARG A O 1
ATOM 689 N N . ASP A 1 88 ? 6.571 -6.018 -16.138 1.00 82.00 88 ASP A N 1
ATOM 690 C CA . ASP A 1 88 ? 5.993 -7.274 -16.648 1.00 82.00 88 ASP A CA 1
ATOM 691 C C . ASP A 1 88 ? 4.528 -7.097 -17.098 1.00 82.00 88 ASP A C 1
ATOM 693 O O . ASP A 1 88 ? 4.156 -7.695 -18.135 1.00 82.00 88 ASP A O 1
#

Organism: NCBI:txid1188247

Radius of gyration: 15.28 Å; chains: 1; bounding box: 39×29×41 Å

pLDDT: mean 82.5, std 13.69, range [38.22, 95.81]

Secondary structure (DSSP, 8-state):
---S--PPEEEEE-TTHHHHHHTTS------SSPPPTTTTTS-EEEEE-S----HHHHHHHHHHIIIIIHHHT-TT--HHHHHHHHH-

InterPro domains:
  IPR007374 ASCH domain [PF04266] (11-51)
  IPR015947 PUA-like superfamily [SSF88697] (8-49)

Foldseek 3Di:
DDDPPPDAAEDEDEPPVLVCVVVVFFVDDDDPDDDDPVCPPGDYHYDYDPPDDDPVNLVVVLVCLVPPCVPPVVVGGPRPVVSVVSVD